Protein AF-A0A8R7QQU2-F1 (afdb_monomer_lite)

Sequence (90 aa):
MLPSKDASSTWAEEVTHSLTPPILARKPAGWNHQFFIRVDLGGFFHTYPELGGPFRSLEEANKAILCHLEKLRDRKMCTNDGLSSSEIAI

Foldseek 3Di:
DDDDDDPPPPPPPPPPVPPAFDKDWDDDPPDPDIKIWGQDPVRFIAIVVG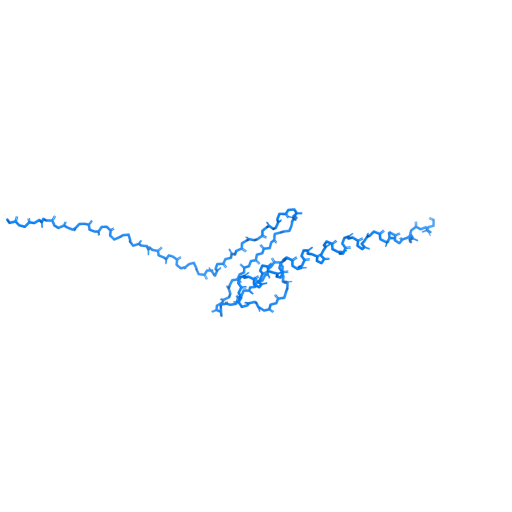LDDSHNDPVVVVVSVVVVVVVVVVVVVVVVPDPDPPPDDD

pLDDT: mean 76.05, std 19.26, range [37.19, 96.44]

Organism: Triticum urartu (NCBI:txid4572)

Secondary structure (DSSP, 8-state):
------------------SSPPEEEE--TT-S--EEEEE-TTS-EEEES--S--BSSHHHHHHHHHHHHHHHHHHHHHTTS---------

Radius of gyration: 25.12 Å; chains: 1; bounding box: 36×73×75 Å

Structure (mmCIF, N/CA/C/O backbone):
data_AF-A0A8R7QQU2-F1
#
_entry.id   AF-A0A8R7QQU2-F1
#
loop_
_atom_site.group_PDB
_atom_site.id
_atom_site.type_symbol
_atom_site.label_atom_id
_atom_site.label_alt_id
_atom_site.label_comp_id
_atom_site.label_asym_id
_atom_site.label_entity_id
_atom_site.label_seq_id
_atom_site.pdbx_PDB_ins_code
_atom_site.Cartn_x
_atom_site.Cartn_y
_atom_site.Cartn_z
_atom_site.occupancy
_atom_site.B_iso_or_equiv
_atom_site.auth_seq_id
_atom_site.auth_comp_id
_atom_site.auth_asym_id
_atom_site.auth_atom_id
_atom_site.pdbx_PDB_model_num
ATOM 1 N N . MET A 1 1 ? -15.155 52.804 36.757 1.00 37.19 1 MET A N 1
ATOM 2 C CA . MET A 1 1 ? -16.305 52.084 36.175 1.00 37.19 1 MET A CA 1
ATOM 3 C C . MET A 1 1 ? -15.851 51.384 34.901 1.00 37.19 1 MET A C 1
ATOM 5 O O . MET A 1 1 ? -15.561 52.058 33.930 1.00 37.19 1 MET A O 1
ATOM 9 N N . LEU A 1 2 ? -15.722 50.058 35.016 1.00 52.06 2 LEU A N 1
ATOM 10 C CA . LEU A 1 2 ? -15.872 48.975 34.028 1.00 52.06 2 LEU A CA 1
ATOM 11 C C . LEU A 1 2 ? -15.185 49.048 32.637 1.00 52.06 2 LEU A C 1
ATOM 13 O O . LEU A 1 2 ? -15.482 49.945 31.852 1.00 52.06 2 LEU A O 1
ATOM 17 N N . PRO A 1 3 ? -14.368 48.032 32.273 1.00 43.38 3 PRO A N 1
ATOM 18 C CA . PRO A 1 3 ? -13.942 47.792 30.895 1.00 43.38 3 PRO A CA 1
ATOM 19 C C . PRO A 1 3 ? -15.099 47.209 30.065 1.00 43.38 3 PRO A C 1
ATOM 21 O O . PRO A 1 3 ? -15.788 46.291 30.507 1.00 43.38 3 PRO A O 1
ATOM 24 N N . SER A 1 4 ? -15.321 47.737 28.858 1.00 47.84 4 SER A N 1
ATOM 25 C CA . SER A 1 4 ? -16.323 47.205 27.927 1.00 47.84 4 SER A CA 1
ATOM 26 C C . SER A 1 4 ? -15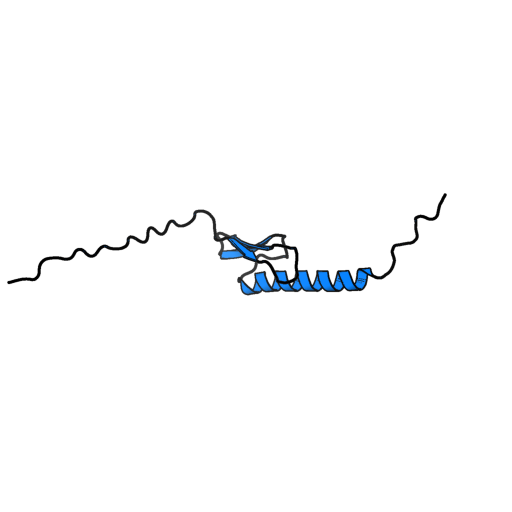.717 46.148 27.007 1.00 47.84 4 SER A C 1
ATOM 28 O O . SER A 1 4 ? -15.023 46.467 26.048 1.00 47.84 4 SER A O 1
ATOM 30 N N . LYS A 1 5 ? -16.051 44.902 27.344 1.00 48.16 5 LYS A N 1
ATOM 31 C CA . LYS A 1 5 ? -16.783 43.958 26.494 1.00 48.16 5 LYS A CA 1
ATOM 32 C C . LYS A 1 5 ? -16.070 43.443 25.237 1.00 48.16 5 LYS A C 1
ATOM 34 O O . LYS A 1 5 ? -16.246 43.951 24.136 1.00 48.16 5 LYS A O 1
ATOM 39 N N . ASP A 1 6 ? -15.298 42.384 25.465 1.00 55.62 6 ASP A N 1
ATOM 40 C CA . ASP A 1 6 ? -15.314 41.121 24.718 1.00 55.62 6 ASP A CA 1
ATOM 41 C C . ASP A 1 6 ? -15.944 41.170 23.314 1.00 55.62 6 ASP A C 1
ATOM 43 O O . ASP A 1 6 ? -17.145 40.999 23.124 1.00 55.62 6 ASP A O 1
ATOM 47 N N . ALA A 1 7 ? -15.078 41.268 22.308 1.00 47.66 7 ALA A N 1
ATOM 48 C CA . ALA A 1 7 ? -15.288 40.596 21.035 1.00 47.66 7 ALA A CA 1
ATOM 49 C C . ALA A 1 7 ? -14.214 39.509 20.921 1.00 47.66 7 ALA A C 1
ATOM 51 O O . ALA A 1 7 ? -13.234 39.630 20.188 1.00 47.66 7 ALA A O 1
ATOM 52 N N . SER A 1 8 ? -14.383 38.454 21.723 1.00 46.00 8 SER A N 1
ATOM 53 C CA . SER A 1 8 ? -13.726 37.177 21.471 1.00 46.00 8 SER A CA 1
ATOM 54 C C . SER A 1 8 ? -14.285 36.666 20.146 1.00 46.00 8 SER A C 1
ATOM 56 O O . SER A 1 8 ? -15.364 36.073 20.101 1.00 46.00 8 SER A O 1
ATOM 58 N N . SER A 1 9 ? -13.587 36.982 19.052 1.00 43.47 9 SER A N 1
ATOM 59 C CA . SER A 1 9 ? -13.763 36.297 17.778 1.00 43.47 9 SER A CA 1
ATOM 60 C C . SER A 1 9 ? -13.282 34.875 18.006 1.00 43.47 9 SER A C 1
ATOM 62 O O . SER A 1 9 ? -12.118 34.540 17.791 1.00 43.47 9 SER A O 1
ATOM 64 N N . THR A 1 10 ? -14.186 34.067 18.548 1.00 46.94 10 THR A N 1
ATOM 65 C CA . THR A 1 10 ? -14.086 32.622 18.541 1.00 46.94 10 THR A CA 1
ATOM 66 C C . THR A 1 10 ? -13.923 32.247 17.081 1.00 46.94 10 THR A C 1
ATOM 68 O O . THR A 1 10 ? -14.847 32.358 16.279 1.00 46.94 10 THR A O 1
ATOM 71 N N . TRP A 1 11 ? -12.694 31.895 16.714 1.00 40.56 11 TRP A N 1
ATOM 72 C CA . TRP A 1 11 ? -12.446 31.106 15.529 1.00 40.56 11 TRP A CA 1
ATOM 73 C C . TRP A 1 11 ? -13.269 29.845 15.742 1.00 40.56 11 TRP A C 1
ATOM 75 O O . TRP A 1 11 ? -12.870 28.948 16.480 1.00 40.56 11 TRP A O 1
ATOM 85 N N . ALA A 1 12 ? -14.481 29.829 15.192 1.00 53.94 12 ALA A N 1
ATOM 86 C CA . ALA A 1 12 ? -15.140 28.584 14.906 1.00 53.94 12 ALA A CA 1
ATOM 87 C C . ALA A 1 12 ? -14.201 27.911 13.908 1.00 53.94 12 ALA A C 1
ATOM 89 O O . ALA A 1 12 ? -14.223 28.216 12.716 1.00 53.94 12 ALA A O 1
ATOM 90 N N . GLU A 1 13 ? -13.293 27.081 14.424 1.00 56.31 13 GLU A N 1
ATOM 91 C CA . GLU A 1 13 ? -12.729 25.993 13.653 1.00 56.31 13 GLU A CA 1
ATOM 92 C C . GLU A 1 13 ? -13.938 25.174 13.219 1.00 56.31 13 GLU A C 1
ATOM 94 O O . GLU A 1 13 ? -14.434 24.302 13.932 1.00 56.31 13 GLU A O 1
ATOM 99 N N . GLU A 1 14 ? -14.493 25.549 12.070 1.00 51.38 14 GLU A N 1
ATOM 100 C CA . GLU A 1 14 ? -15.360 24.691 11.302 1.00 51.38 14 GLU A CA 1
ATOM 101 C C . GLU A 1 14 ? -14.479 23.512 10.898 1.00 51.38 14 GLU A C 1
ATOM 103 O O . GLU A 1 14 ? -13.814 23.505 9.863 1.00 51.38 14 GLU A O 1
ATOM 108 N N . VAL A 1 15 ? -14.400 22.526 11.788 1.00 52.16 15 VAL A N 1
ATOM 109 C CA . VAL A 1 15 ? -13.849 21.222 11.472 1.00 52.16 15 VAL A CA 1
ATOM 110 C C . VAL A 1 15 ? -14.857 20.606 10.515 1.00 52.16 15 VAL A C 1
ATOM 112 O O . VAL A 1 15 ? -15.768 19.881 10.914 1.00 52.16 15 VAL A O 1
ATOM 115 N N . THR A 1 16 ? -14.731 20.926 9.227 1.00 54.59 16 THR A N 1
ATOM 116 C CA . THR A 1 16 ? -15.299 20.106 8.166 1.00 54.59 16 THR A CA 1
ATOM 117 C C . THR A 1 16 ? -14.656 18.738 8.319 1.00 54.59 16 THR A C 1
ATOM 119 O O . THR A 1 16 ? -13.563 18.487 7.810 1.00 54.59 16 THR A O 1
ATOM 122 N N . HIS A 1 17 ? -15.297 17.862 9.091 1.00 59.19 17 HIS A N 1
ATOM 123 C CA . HIS A 1 17 ? -14.956 16.455 9.136 1.00 59.19 17 HIS A CA 1
ATOM 124 C C . HIS A 1 17 ? -15.133 15.946 7.709 1.00 59.19 17 HIS A C 1
ATOM 126 O O . HIS A 1 17 ? -16.258 15.756 7.245 1.00 59.19 17 HIS A O 1
ATOM 132 N N . SER A 1 18 ? -14.028 15.812 6.973 1.00 61.69 18 SER A N 1
ATOM 133 C CA . SER A 1 18 ? -14.065 15.273 5.623 1.00 61.69 18 SER A CA 1
ATOM 134 C C . SER A 1 18 ? -14.754 13.913 5.701 1.00 61.69 18 SER A C 1
ATOM 136 O O . SER A 1 18 ? -14.249 12.999 6.351 1.00 61.69 18 SER A O 1
ATOM 138 N N . LEU A 1 19 ? -15.914 13.772 5.052 1.00 66.44 19 LEU A N 1
ATOM 139 C CA . LEU A 1 19 ? -16.683 12.519 5.028 1.00 66.44 19 LEU A CA 1
ATOM 140 C C . LEU A 1 19 ? -15.880 11.354 4.422 1.00 66.44 19 LEU A C 1
ATOM 142 O O . LEU A 1 19 ? -16.248 10.189 4.548 1.00 66.44 19 LEU A O 1
ATOM 146 N N . THR A 1 20 ? -14.765 11.668 3.763 1.00 65.75 20 THR A N 1
ATOM 147 C CA . THR A 1 20 ? -13.761 10.711 3.325 1.00 65.75 20 THR A CA 1
ATOM 148 C C . THR A 1 20 ? -12.679 10.548 4.393 1.00 65.75 20 THR A C 1
ATOM 150 O O . THR A 1 20 ? -12.036 11.541 4.747 1.00 65.75 20 THR A O 1
ATOM 153 N N . PRO A 1 21 ? -12.404 9.314 4.852 1.00 69.31 21 PRO A N 1
ATOM 154 C CA . PRO A 1 21 ? -11.253 9.047 5.699 1.00 69.31 21 PRO A CA 1
ATOM 155 C C . PRO A 1 21 ? -9.956 9.546 5.050 1.00 69.31 21 PRO A C 1
ATOM 157 O O . PRO A 1 21 ? -9.830 9.476 3.819 1.00 69.31 21 PRO A O 1
ATOM 160 N N . PRO A 1 22 ? -8.989 10.029 5.848 1.00 78.75 22 PRO A N 1
ATOM 161 C CA . PRO A 1 22 ? -7.757 10.603 5.332 1.00 78.75 22 PRO A CA 1
ATOM 162 C C . PRO A 1 22 ? -7.020 9.610 4.428 1.00 78.75 22 PRO A C 1
ATOM 164 O O . PRO A 1 22 ? -6.838 8.436 4.766 1.00 78.75 22 PRO A O 1
ATOM 167 N N . ILE A 1 23 ? -6.593 10.105 3.263 1.00 87.56 23 ILE A N 1
ATOM 168 C CA . ILE A 1 23 ? -5.768 9.368 2.306 1.00 87.56 23 ILE A CA 1
ATOM 169 C C . ILE A 1 23 ? -4.365 9.963 2.338 1.00 87.56 23 ILE A C 1
ATOM 171 O O . ILE A 1 23 ? -4.174 11.155 2.109 1.00 87.56 23 ILE A O 1
ATOM 175 N N . LEU A 1 24 ? -3.372 9.122 2.602 1.00 91.38 24 LEU A N 1
ATOM 176 C CA . LEU A 1 24 ? -1.966 9.499 2.642 1.00 91.38 24 LEU A CA 1
ATOM 177 C C . LEU A 1 24 ? -1.267 8.994 1.383 1.00 91.38 24 LEU A C 1
ATOM 179 O O . LEU A 1 24 ? -1.159 7.790 1.162 1.00 91.38 24 LEU A O 1
ATOM 183 N N . ALA A 1 25 ? -0.752 9.909 0.569 1.00 92.50 25 ALA A N 1
ATOM 184 C CA . ALA A 1 25 ? 0.066 9.569 -0.587 1.00 92.50 25 ALA A CA 1
ATOM 185 C C . ALA A 1 25 ? 1.524 9.306 -0.161 1.00 92.50 25 ALA A C 1
ATOM 187 O O . ALA A 1 25 ? 2.134 10.094 0.564 1.00 92.50 25 ALA A O 1
ATOM 188 N N . ARG A 1 26 ? 2.109 8.202 -0.633 1.00 92.75 26 ARG A N 1
ATOM 189 C CA . ARG A 1 26 ? 3.507 7.810 -0.408 1.00 92.75 26 ARG A CA 1
ATOM 190 C C . ARG A 1 26 ? 4.236 7.595 -1.733 1.00 92.75 26 ARG A C 1
ATOM 192 O O . ARG A 1 26 ? 3.913 6.670 -2.472 1.00 92.75 26 ARG A O 1
ATOM 199 N N . LYS A 1 27 ? 5.237 8.436 -2.017 1.00 91.38 27 LYS A N 1
ATOM 200 C CA . LYS A 1 27 ? 6.131 8.303 -3.178 1.00 91.38 27 LYS A CA 1
ATOM 201 C C . LYS A 1 27 ? 7.569 8.059 -2.714 1.00 91.38 27 LYS A C 1
ATOM 203 O O . LYS A 1 27 ? 8.274 9.020 -2.406 1.00 91.38 27 LYS A O 1
ATOM 208 N N . PRO A 1 28 ? 8.003 6.797 -2.608 1.00 88.12 28 PRO A N 1
ATOM 209 C CA . PRO A 1 28 ? 9.371 6.480 -2.221 1.00 88.12 28 PRO A CA 1
ATOM 210 C C . PRO A 1 28 ? 10.381 7.039 -3.233 1.00 88.12 28 PRO A C 1
ATOM 212 O O . PRO A 1 28 ? 10.191 6.927 -4.446 1.00 88.12 28 PRO A O 1
ATOM 215 N N . ALA A 1 29 ? 11.457 7.654 -2.741 1.00 86.69 29 ALA A N 1
ATOM 216 C CA . ALA A 1 29 ? 12.492 8.230 -3.595 1.00 86.69 29 ALA A CA 1
ATOM 217 C C . ALA A 1 29 ? 13.155 7.148 -4.467 1.00 86.69 29 ALA A C 1
ATOM 219 O O . ALA A 1 29 ? 13.427 6.042 -4.003 1.00 86.69 29 ALA A O 1
ATOM 220 N N . GLY A 1 30 ? 13.408 7.466 -5.740 1.00 86.12 30 GLY A N 1
ATOM 221 C CA . GLY A 1 30 ? 14.002 6.526 -6.699 1.00 86.12 30 GLY A CA 1
ATOM 222 C C . GLY A 1 30 ? 13.028 5.503 -7.295 1.00 86.12 30 GLY A C 1
ATOM 223 O O . GLY A 1 30 ? 13.458 4.641 -8.058 1.00 86.12 30 GLY A O 1
ATOM 224 N N . TRP A 1 31 ? 11.729 5.603 -6.992 1.00 85.50 31 TRP A N 1
ATOM 225 C CA . TRP A 1 31 ? 10.693 4.746 -7.565 1.00 85.50 31 TRP A CA 1
ATOM 226 C C . TRP A 1 31 ? 9.655 5.555 -8.345 1.00 85.50 31 TRP A C 1
ATOM 228 O O . TRP A 1 31 ? 9.183 6.600 -7.904 1.00 85.50 31 TRP A O 1
ATOM 238 N N . ASN A 1 32 ? 9.243 5.021 -9.498 1.00 85.31 32 ASN A N 1
ATOM 239 C CA . ASN A 1 32 ? 8.177 5.600 -10.328 1.00 85.31 32 ASN A CA 1
ATOM 240 C C . ASN A 1 32 ? 6.764 5.192 -9.866 1.00 85.31 32 ASN A C 1
ATOM 242 O O . ASN A 1 32 ? 5.791 5.494 -10.548 1.00 85.31 32 ASN A O 1
ATOM 246 N N . HIS A 1 33 ? 6.646 4.503 -8.727 1.00 86.44 33 HIS A N 1
ATOM 247 C CA . HIS A 1 33 ? 5.378 4.002 -8.201 1.00 86.44 33 HIS A CA 1
ATOM 248 C C . HIS A 1 33 ? 4.883 4.877 -7.051 1.00 86.44 33 HIS A C 1
ATOM 250 O O . HIS A 1 33 ? 5.614 5.160 -6.100 1.00 86.44 33 HIS A O 1
ATOM 256 N N . GLN A 1 34 ? 3.624 5.291 -7.156 1.00 92.81 34 GLN A N 1
ATOM 257 C CA . GLN A 1 34 ? 2.901 6.005 -6.116 1.00 92.81 34 GLN A CA 1
ATOM 258 C C . GLN A 1 34 ? 2.060 5.003 -5.329 1.00 92.81 34 GLN A C 1
ATOM 260 O O . GLN A 1 34 ? 1.299 4.238 -5.917 1.00 92.81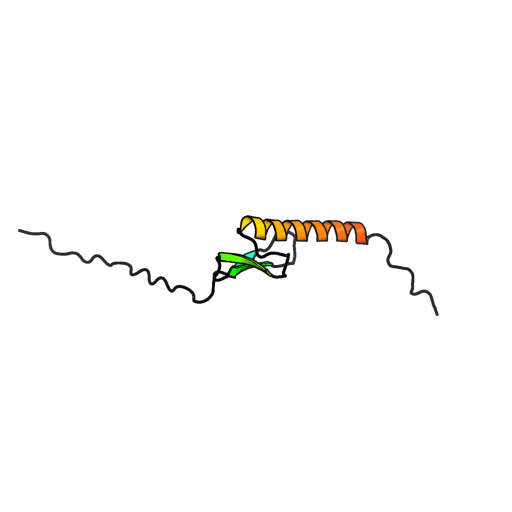 34 GLN A O 1
ATOM 265 N N . PHE A 1 35 ? 2.174 5.047 -4.008 1.00 94.12 35 PHE A N 1
ATOM 266 C CA . PHE A 1 35 ? 1.335 4.282 -3.097 1.00 94.12 35 PHE A CA 1
ATOM 267 C C . PHE A 1 35 ? 0.372 5.218 -2.377 1.00 94.12 35 PHE A C 1
ATOM 269 O O . PHE A 1 35 ? 0.667 6.403 -2.177 1.00 94.12 35 PHE A O 1
ATOM 276 N N . PHE A 1 36 ? -0.763 4.677 -1.954 1.00 94.00 36 PHE A N 1
ATOM 277 C CA . PHE A 1 36 ? -1.712 5.370 -1.092 1.00 94.00 36 PHE A CA 1
ATOM 278 C C . PHE A 1 36 ? -1.997 4.530 0.142 1.00 94.00 36 PHE A C 1
ATOM 280 O O . PHE A 1 36 ? -2.033 3.305 0.062 1.00 94.00 36 PHE A O 1
ATOM 287 N N . ILE A 1 37 ? -2.208 5.193 1.273 1.00 94.31 37 ILE A N 1
ATOM 288 C CA . ILE A 1 37 ? -2.648 4.573 2.518 1.00 94.31 37 ILE A CA 1
ATOM 289 C C . ILE A 1 37 ? -3.981 5.205 2.898 1.00 94.31 37 ILE A C 1
ATOM 291 O O . ILE A 1 37 ? -4.075 6.429 2.980 1.00 94.31 37 ILE A O 1
ATOM 295 N N . ARG A 1 38 ? -5.008 4.388 3.120 1.00 93.31 38 ARG A N 1
ATOM 296 C CA . ARG A 1 38 ? -6.317 4.829 3.619 1.00 93.31 38 ARG A CA 1
ATOM 297 C C . ARG A 1 38 ? -6.552 4.252 5.004 1.00 93.31 38 ARG A C 1
ATOM 299 O O . ARG A 1 38 ? -6.159 3.117 5.255 1.00 93.31 38 ARG A O 1
ATOM 306 N N . VAL A 1 39 ? -7.209 5.017 5.867 1.00 92.31 39 VAL A N 1
ATOM 307 C CA . VAL A 1 39 ? -7.719 4.517 7.149 1.00 92.31 39 VAL A CA 1
ATOM 308 C C . VAL A 1 39 ? -9.191 4.154 6.967 1.00 92.31 39 VAL A C 1
ATOM 310 O O . VAL A 1 39 ? -9.935 4.943 6.388 1.00 92.31 39 VAL A O 1
ATOM 313 N N . ASP A 1 40 ? -9.615 2.963 7.378 1.00 90.12 40 ASP A N 1
ATOM 314 C CA . ASP A 1 40 ? -11.032 2.585 7.350 1.00 90.12 40 ASP A CA 1
ATOM 315 C C . ASP A 1 40 ? -11.792 3.068 8.600 1.00 90.12 40 ASP A C 1
ATOM 317 O O . ASP A 1 40 ? -11.217 3.644 9.523 1.00 90.12 40 ASP A O 1
ATOM 321 N N . LEU A 1 41 ? -13.110 2.841 8.635 1.00 88.81 41 LEU A N 1
ATOM 322 C CA . LEU A 1 41 ? -13.951 3.216 9.781 1.00 88.81 41 LEU A CA 1
ATOM 323 C C . LEU A 1 41 ? -13.609 2.435 11.064 1.00 88.81 41 LEU A C 1
ATOM 325 O O . LEU A 1 41 ? -13.972 2.873 12.151 1.00 88.81 41 LEU A O 1
ATOM 329 N N . GLY A 1 42 ? -12.921 1.296 10.942 1.00 89.56 42 GLY A N 1
ATOM 330 C CA . GLY A 1 42 ? -12.416 0.501 12.062 1.00 89.56 42 GLY A CA 1
ATOM 331 C C . GLY A 1 42 ? -11.045 0.957 12.571 1.00 89.56 42 GLY A C 1
ATOM 332 O O . GLY A 1 42 ? -10.549 0.388 13.540 1.00 89.56 42 GLY A O 1
ATOM 333 N N . GLY A 1 43 ? -10.433 1.969 11.945 1.00 89.56 43 GLY A N 1
ATOM 334 C CA . GLY A 1 43 ? -9.106 2.473 12.298 1.00 89.56 43 GLY A CA 1
ATOM 335 C C . GLY A 1 43 ? -7.946 1.667 11.706 1.00 89.56 43 GLY A C 1
ATOM 336 O O . GLY A 1 43 ? -6.800 1.881 12.103 1.00 89.56 43 GLY A O 1
ATOM 337 N N . PHE A 1 44 ? -8.207 0.759 10.763 1.00 93.31 44 PHE A N 1
ATOM 338 C CA . PHE A 1 44 ? -7.164 -0.016 10.102 1.00 93.31 44 PHE A CA 1
ATOM 339 C C . PHE A 1 44 ? -6.618 0.690 8.868 1.00 93.31 44 PHE A C 1
ATOM 341 O O . PHE A 1 44 ? -7.330 1.392 8.148 1.00 93.31 44 PHE A O 1
ATOM 348 N N . PHE A 1 45 ? -5.337 0.463 8.601 1.00 94.19 45 PHE A N 1
ATOM 349 C CA . PHE A 1 45 ? -4.618 1.051 7.485 1.00 94.19 45 PHE A CA 1
ATOM 350 C C . PHE A 1 45 ? -4.581 0.075 6.309 1.00 94.19 45 PHE A C 1
ATOM 352 O O . PHE A 1 45 ? -4.208 -1.089 6.456 1.00 94.19 45 PHE A O 1
ATOM 359 N N . HIS A 1 46 ? -4.917 0.580 5.126 1.00 94.50 46 HIS A N 1
ATOM 360 C CA . HIS A 1 46 ? -4.973 -0.165 3.868 1.00 94.50 46 HIS A CA 1
ATOM 361 C C . HIS A 1 46 ? -4.060 0.485 2.842 1.00 94.50 46 HIS A C 1
ATOM 363 O O . HIS A 1 46 ? -4.097 1.707 2.691 1.00 94.50 46 HIS A O 1
ATOM 369 N N . THR A 1 47 ? -3.262 -0.305 2.127 1.00 95.12 47 THR A N 1
ATOM 370 C CA . THR A 1 47 ? -2.364 0.179 1.071 1.00 95.12 47 THR A CA 1
ATOM 371 C C . THR A 1 47 ? -2.974 -0.009 -0.316 1.00 95.12 47 THR A C 1
ATOM 373 O O . THR A 1 47 ? -3.721 -0.952 -0.558 1.00 95.12 47 THR A O 1
ATOM 376 N N . TYR A 1 48 ? -2.645 0.896 -1.239 1.00 93.25 48 TYR A N 1
ATOM 377 C CA . TYR A 1 48 ? -2.988 0.798 -2.657 1.00 93.25 48 TYR A CA 1
ATOM 378 C C . TYR A 1 48 ? -1.733 1.047 -3.506 1.00 93.25 48 TYR A C 1
ATOM 380 O O . TYR A 1 48 ? -1.125 2.113 -3.348 1.00 93.25 48 TYR A O 1
ATOM 388 N N . PRO A 1 49 ? -1.343 0.119 -4.403 1.00 92.75 49 PRO A N 1
ATOM 389 C CA . PRO A 1 49 ? -1.899 -1.235 -4.569 1.00 92.75 49 PRO A CA 1
ATOM 390 C C . PRO A 1 49 ? -1.851 -2.057 -3.272 1.00 92.75 49 PRO A C 1
ATOM 392 O O . PRO A 1 49 ? -1.111 -1.712 -2.355 1.00 92.75 49 PRO A O 1
ATOM 395 N N . GLU A 1 50 ? -2.666 -3.107 -3.187 1.00 93.25 50 GLU A N 1
ATOM 396 C CA . GLU A 1 50 ? -2.764 -3.941 -1.988 1.00 93.25 50 GLU A CA 1
ATOM 397 C C . GLU A 1 50 ? -1.446 -4.692 -1.751 1.00 93.25 50 GLU A C 1
ATOM 399 O O . GLU A 1 50 ? -0.993 -5.469 -2.593 1.00 93.25 50 GLU A O 1
ATOM 404 N N . LEU A 1 51 ? -0.810 -4.439 -0.605 1.00 92.44 51 LEU A N 1
ATOM 405 C CA . LEU A 1 51 ? 0.468 -5.057 -0.216 1.00 92.44 51 LEU A CA 1
ATOM 406 C C . LEU A 1 51 ? 0.313 -6.027 0.968 1.00 92.44 51 LEU A C 1
ATOM 408 O O . LEU A 1 51 ? 1.286 -6.313 1.669 1.00 92.44 51 LEU A O 1
ATOM 412 N N . GLY A 1 52 ? -0.912 -6.508 1.196 1.00 89.19 52 GLY A N 1
ATOM 413 C CA . GLY A 1 52 ? -1.347 -7.213 2.402 1.00 89.19 52 GLY A CA 1
ATOM 414 C C . GLY A 1 52 ? -2.091 -6.291 3.374 1.00 89.19 52 GLY A C 1
ATOM 415 O O . GLY A 1 52 ? -2.366 -5.135 3.056 1.00 89.19 52 GLY A O 1
ATOM 416 N N . GLY A 1 53 ? -2.391 -6.805 4.569 1.00 87.88 53 GLY A N 1
ATOM 417 C CA . GLY A 1 53 ? -3.164 -6.097 5.594 1.00 87.88 53 GLY A CA 1
ATOM 418 C C . GLY A 1 53 ? -4.561 -6.696 5.803 1.00 87.88 53 GLY A C 1
ATOM 419 O O . GLY A 1 53 ? -4.822 -7.797 5.312 1.00 87.88 53 GLY A O 1
ATOM 420 N N . PRO A 1 54 ? -5.446 -6.015 6.559 1.00 89.88 54 PRO A N 1
ATOM 421 C CA . PRO A 1 54 ? -5.304 -4.659 7.115 1.00 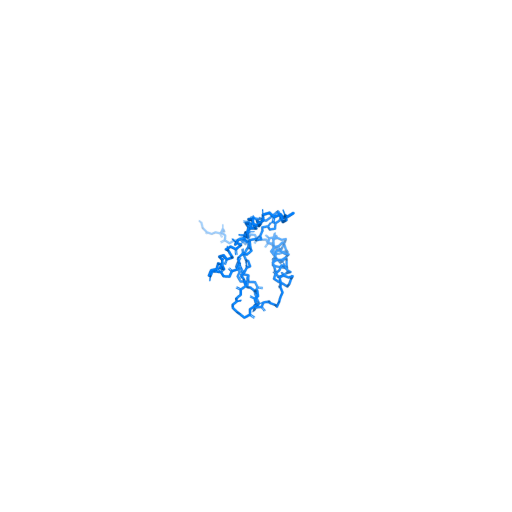89.88 54 PRO A CA 1
ATOM 422 C C . PRO A 1 54 ? -4.167 -4.493 8.139 1.00 89.88 54 PRO A C 1
ATOM 424 O O . PRO A 1 54 ? -3.898 -5.398 8.928 1.00 89.88 54 PRO A O 1
ATOM 427 N N . PHE A 1 55 ? -3.520 -3.324 8.156 1.00 95.50 55 PHE A N 1
ATOM 428 C CA . PHE A 1 55 ? -2.464 -2.980 9.119 1.00 95.50 55 PHE A CA 1
ATOM 429 C C . PHE A 1 55 ? -3.033 -2.229 10.327 1.00 95.50 55 PHE A C 1
ATOM 431 O O . PHE A 1 55 ? -3.995 -1.467 10.203 1.00 95.50 55 PHE A O 1
ATOM 438 N N . ARG A 1 56 ? -2.425 -2.405 11.502 1.00 95.25 56 ARG A N 1
ATOM 439 C CA . ARG A 1 56 ? -2.861 -1.746 12.747 1.00 95.25 56 ARG A CA 1
ATOM 440 C C . ARG A 1 56 ? -2.253 -0.361 12.927 1.00 95.25 56 ARG A C 1
ATOM 442 O O . ARG A 1 56 ? -2.726 0.413 13.754 1.00 95.25 56 ARG A O 1
ATOM 449 N N . SER A 1 57 ? -1.197 -0.048 12.179 1.00 94.25 57 SER A N 1
ATOM 450 C CA . SER A 1 57 ? -0.508 1.236 12.265 1.00 94.25 57 SER A CA 1
ATOM 451 C C . SER A 1 57 ? -0.021 1.734 10.906 1.00 94.25 57 SER A C 1
ATOM 453 O O . SER A 1 57 ? 0.208 0.973 9.960 1.00 94.25 57 SER A O 1
ATOM 455 N N . LEU A 1 58 ? 0.202 3.047 10.831 1.00 93.00 58 LEU A N 1
ATOM 456 C CA . LEU A 1 58 ? 0.829 3.685 9.678 1.00 93.00 58 LEU A CA 1
ATOM 457 C C . LEU A 1 58 ? 2.263 3.177 9.446 1.00 93.00 58 LEU A C 1
ATOM 459 O O . LEU A 1 58 ? 2.717 3.115 8.305 1.00 93.00 58 LEU A O 1
ATOM 463 N N . GLU A 1 59 ? 2.981 2.818 10.511 1.00 95.31 59 GLU A N 1
ATOM 464 C CA . GLU A 1 59 ? 4.336 2.268 10.427 1.00 95.31 59 GLU A CA 1
ATOM 465 C C . GLU A 1 59 ? 4.344 0.896 9.745 1.00 95.31 59 GLU A C 1
ATOM 467 O O . GLU A 1 59 ? 5.134 0.683 8.825 1.00 95.31 59 GLU A O 1
ATOM 472 N N . GLU A 1 60 ? 3.418 0.005 10.112 1.00 96.44 60 GLU A N 1
ATOM 473 C CA . GLU A 1 60 ? 3.253 -1.299 9.458 1.00 96.44 60 GLU A CA 1
ATOM 474 C C . GLU A 1 60 ? 2.931 -1.147 7.965 1.00 96.44 60 GLU A C 1
ATOM 476 O O . GLU A 1 60 ? 3.554 -1.804 7.128 1.00 96.44 60 GLU A O 1
ATOM 481 N N . ALA A 1 61 ? 2.029 -0.225 7.614 1.00 95.56 61 ALA A N 1
ATOM 482 C CA . ALA A 1 61 ? 1.691 0.057 6.221 1.00 95.56 61 ALA A CA 1
ATOM 483 C C . ALA A 1 61 ? 2.893 0.608 5.425 1.00 95.56 61 ALA A C 1
ATOM 485 O O . ALA A 1 61 ? 3.148 0.180 4.297 1.00 95.56 61 ALA A O 1
ATOM 486 N N . ASN A 1 62 ? 3.680 1.519 6.011 1.00 94.19 62 ASN A N 1
ATOM 487 C CA . ASN A 1 62 ? 4.911 2.014 5.383 1.00 94.19 62 ASN A CA 1
ATOM 488 C C . ASN A 1 62 ? 5.954 0.899 5.224 1.00 94.19 62 ASN A C 1
ATOM 490 O O . ASN A 1 62 ? 6.594 0.801 4.175 1.00 94.19 62 ASN A O 1
ATOM 494 N N . LYS A 1 63 ? 6.109 0.037 6.233 1.00 95.31 63 LYS A N 1
ATOM 495 C CA . LYS A 1 63 ? 7.010 -1.117 6.172 1.00 95.31 63 LYS A CA 1
ATOM 496 C C . LYS A 1 63 ? 6.607 -2.073 5.051 1.00 95.31 63 LYS A C 1
ATOM 498 O O . LYS A 1 63 ? 7.477 -2.524 4.315 1.00 95.31 63 LYS A O 1
ATOM 503 N N . ALA A 1 64 ? 5.311 -2.324 4.860 1.00 95.75 64 ALA A N 1
ATOM 504 C CA . ALA A 1 64 ? 4.820 -3.144 3.753 1.00 95.75 64 ALA A CA 1
ATOM 505 C C . ALA A 1 64 ? 5.193 -2.557 2.380 1.00 95.75 64 ALA A C 1
ATOM 507 O O . ALA A 1 64 ? 5.646 -3.297 1.504 1.00 95.75 64 ALA A O 1
ATOM 508 N N . ILE A 1 65 ? 5.088 -1.231 2.212 1.00 94.69 65 ILE A N 1
ATOM 509 C CA . ILE A 1 65 ? 5.554 -0.531 1.003 1.00 94.69 65 ILE A CA 1
ATOM 510 C C . ILE A 1 65 ? 7.057 -0.751 0.798 1.00 94.69 65 ILE A C 1
ATOM 512 O O . ILE A 1 65 ? 7.470 -1.161 -0.286 1.00 94.69 65 ILE A O 1
ATOM 516 N N . LEU A 1 66 ? 7.877 -0.536 1.829 1.00 93.31 66 LEU A N 1
ATOM 517 C CA . LEU A 1 66 ? 9.330 -0.717 1.736 1.00 93.31 66 LEU A CA 1
ATOM 518 C C . LEU A 1 66 ? 9.716 -2.163 1.394 1.00 93.31 66 LEU A C 1
ATOM 520 O O . LEU A 1 66 ? 10.496 -2.375 0.468 1.00 93.31 66 LEU A O 1
ATOM 524 N N . CYS A 1 67 ? 9.120 -3.154 2.060 1.00 93.38 67 CYS A N 1
ATOM 525 C CA . CYS A 1 67 ? 9.364 -4.568 1.769 1.00 93.38 67 CYS A CA 1
ATOM 526 C C . CYS A 1 67 ? 8.933 -4.953 0.345 1.00 93.38 67 CYS A C 1
ATOM 528 O O . CYS A 1 67 ? 9.579 -5.782 -0.294 1.00 93.38 67 CYS A O 1
ATOM 530 N N . HIS A 1 68 ? 7.846 -4.377 -0.178 1.00 93.38 68 HIS A N 1
ATOM 531 C CA . HIS A 1 68 ? 7.443 -4.606 -1.566 1.00 93.38 68 HIS A CA 1
ATOM 532 C C . HIS A 1 68 ? 8.479 -4.054 -2.553 1.00 93.38 68 HIS A C 1
ATOM 534 O O . HIS A 1 68 ? 8.842 -4.730 -3.516 1.00 93.38 68 HIS A O 1
ATOM 540 N N . LEU A 1 69 ? 8.994 -2.852 -2.295 1.00 91.69 69 LEU A N 1
ATOM 541 C CA . LEU A 1 69 ? 10.040 -2.245 -3.114 1.00 91.69 69 LEU A CA 1
A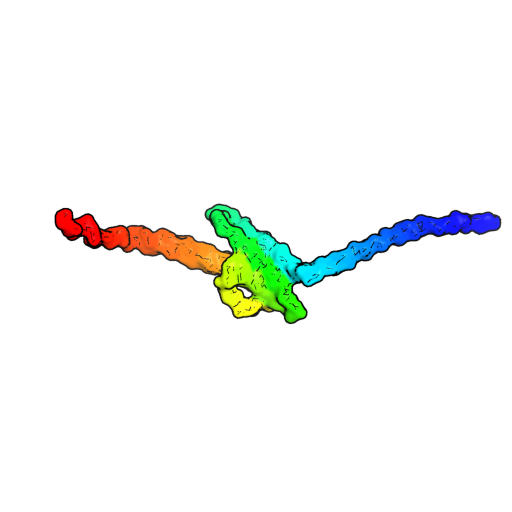TOM 542 C C . LEU A 1 69 ? 11.353 -3.033 -3.075 1.00 91.69 69 LEU A C 1
ATOM 544 O O . LEU A 1 69 ? 11.995 -3.199 -4.110 1.00 91.69 69 LEU A O 1
ATOM 548 N N . GLU A 1 70 ? 11.736 -3.552 -1.913 1.00 91.31 70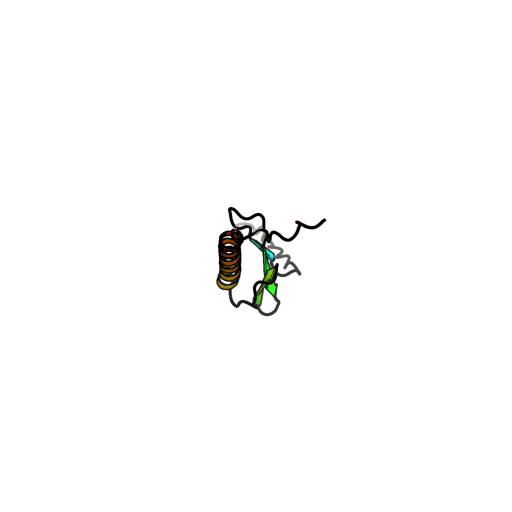 GLU A N 1
ATOM 549 C CA . GLU A 1 70 ? 12.907 -4.421 -1.765 1.00 91.31 70 GLU A CA 1
ATOM 550 C C . GLU A 1 70 ? 12.759 -5.695 -2.606 1.00 91.31 70 GLU A C 1
ATOM 552 O O . GLU A 1 70 ? 13.603 -5.969 -3.455 1.00 91.31 70 GLU A O 1
ATOM 557 N N . LYS A 1 71 ? 11.606 -6.372 -2.525 1.00 89.12 71 LYS A N 1
ATOM 558 C CA . LYS A 1 71 ? 11.298 -7.533 -3.381 1.00 89.12 71 LYS A CA 1
ATOM 559 C C . LYS A 1 71 ? 11.351 -7.206 -4.874 1.00 89.12 71 LYS A C 1
ATOM 561 O O . LYS A 1 71 ? 11.788 -8.033 -5.673 1.00 89.12 71 LYS A O 1
ATOM 566 N N . LEU A 1 72 ? 10.886 -6.022 -5.280 1.00 88.38 72 LEU A N 1
ATOM 567 C CA . LEU A 1 72 ? 10.984 -5.577 -6.673 1.00 88.38 72 LEU A CA 1
ATOM 568 C C . LEU A 1 72 ? 12.436 -5.322 -7.090 1.00 88.38 72 LEU A C 1
ATOM 570 O O . LEU A 1 72 ? 12.794 -5.606 -8.235 1.00 88.38 72 LEU A O 1
ATOM 574 N N . ARG A 1 73 ? 13.265 -4.789 -6.188 1.00 86.00 73 ARG A N 1
ATOM 575 C CA . ARG A 1 73 ? 14.696 -4.593 -6.427 1.00 86.00 73 ARG A CA 1
ATOM 576 C C . ARG A 1 73 ? 15.392 -5.944 -6.591 1.00 86.00 73 ARG A C 1
ATOM 578 O O . ARG A 1 73 ? 16.080 -6.118 -7.591 1.00 86.00 73 ARG A O 1
ATOM 585 N N . ASP A 1 74 ? 15.136 -6.898 -5.703 1.00 81.62 74 ASP A N 1
ATOM 586 C CA . ASP A 1 74 ? 15.706 -8.249 -5.776 1.00 81.62 74 ASP A CA 1
ATOM 587 C C . ASP A 1 74 ? 15.275 -8.970 -7.052 1.00 81.62 74 ASP A C 1
ATOM 589 O O . ASP A 1 74 ? 16.111 -9.495 -7.785 1.00 81.62 74 ASP A O 1
ATOM 593 N N . ARG A 1 75 ? 13.980 -8.904 -7.402 1.00 77.25 75 ARG A N 1
ATOM 594 C CA . ARG A 1 75 ? 13.476 -9.455 -8.668 1.00 77.25 75 ARG A CA 1
ATOM 595 C C . ARG A 1 75 ? 14.218 -8.863 -9.859 1.00 77.25 75 ARG A C 1
ATOM 597 O O . ARG A 1 75 ? 14.616 -9.615 -10.743 1.00 77.25 75 ARG A O 1
ATOM 604 N N . LYS A 1 76 ? 14.416 -7.542 -9.900 1.00 69.56 76 LYS A N 1
ATOM 605 C CA . LYS A 1 76 ? 15.167 -6.908 -10.993 1.00 69.56 76 LYS A CA 1
ATOM 606 C C . LYS A 1 76 ? 16.608 -7.406 -11.077 1.00 69.56 76 LYS A C 1
ATOM 608 O O . LYS A 1 76 ? 17.108 -7.532 -12.186 1.00 69.56 76 LYS A O 1
ATOM 613 N N . MET A 1 77 ? 17.247 -7.718 -9.951 1.00 60.38 77 MET A N 1
ATOM 614 C CA . MET A 1 77 ? 18.594 -8.297 -9.955 1.00 60.38 77 MET A CA 1
ATOM 615 C C . MET A 1 77 ? 18.600 -9.747 -10.467 1.00 60.38 77 MET A C 1
ATOM 617 O O . MET A 1 77 ? 19.517 -10.112 -11.197 1.00 60.38 77 MET A O 1
ATOM 621 N N . CYS A 1 78 ? 17.563 -10.541 -10.168 1.00 56.22 78 CYS A N 1
ATOM 622 C CA . CYS A 1 78 ? 17.390 -11.907 -10.686 1.00 56.22 78 CYS A CA 1
ATOM 623 C C . CYS A 1 78 ? 16.883 -11.973 -12.141 1.00 56.22 78 CYS A C 1
ATOM 625 O O . CYS A 1 78 ? 16.974 -13.016 -12.773 1.00 56.22 78 CYS A O 1
ATOM 627 N N . THR A 1 79 ? 16.341 -10.885 -12.705 1.00 54.97 79 THR A N 1
ATOM 628 C CA . THR A 1 79 ? 15.846 -10.858 -14.103 1.00 54.97 79 THR A CA 1
ATOM 629 C C . THR A 1 79 ? 16.966 -10.544 -15.108 1.00 54.97 79 THR A C 1
ATOM 631 O O . THR A 1 79 ? 16.705 -10.055 -16.202 1.00 54.97 79 THR A O 1
ATOM 634 N N . ASN A 1 80 ? 18.221 -10.812 -14.743 1.00 54.47 80 ASN A N 1
ATOM 635 C CA . ASN A 1 80 ? 19.351 -10.786 -15.674 1.00 54.47 80 ASN A CA 1
ATOM 636 C C . ASN A 1 80 ? 19.685 -12.182 -16.230 1.00 54.47 80 ASN A C 1
ATOM 638 O O . ASN A 1 80 ? 20.593 -12.310 -17.049 1.00 54.47 80 ASN A O 1
ATOM 642 N N . ASP A 1 81 ? 18.913 -13.207 -15.863 1.00 55.22 81 ASP A N 1
ATOM 643 C CA . ASP A 1 81 ? 19.126 -14.574 -16.321 1.00 55.22 81 ASP A CA 1
ATOM 644 C C . ASP A 1 81 ? 18.170 -14.892 -17.476 1.00 55.22 81 ASP A C 1
ATOM 646 O O . ASP A 1 81 ? 17.069 -15.404 -17.290 1.00 55.22 81 ASP A O 1
ATOM 650 N N . GLY A 1 82 ? 18.616 -14.568 -18.689 1.00 53.22 82 GLY A N 1
ATOM 651 C CA . GLY A 1 82 ? 18.084 -15.150 -19.915 1.00 53.22 82 GLY A CA 1
ATOM 652 C C . GLY A 1 82 ? 16.769 -14.547 -20.395 1.00 53.22 82 GLY A C 1
ATOM 653 O O . GLY A 1 82 ? 15.681 -15.044 -20.110 1.00 53.22 82 GLY A O 1
ATOM 654 N N . LEU A 1 83 ? 16.883 -13.582 -21.310 1.00 53.03 83 LEU A N 1
ATOM 655 C CA . LEU A 1 83 ? 16.026 -13.631 -22.490 1.00 53.03 83 LEU A CA 1
ATOM 656 C C . LEU A 1 83 ? 16.106 -15.071 -23.019 1.00 53.03 83 LEU A C 1
ATOM 658 O O . LEU A 1 83 ? 17.137 -15.485 -23.544 1.00 53.03 83 LEU A O 1
ATOM 662 N N . SER A 1 84 ? 15.065 -15.861 -22.760 1.00 49.62 84 SER A N 1
ATOM 663 C CA . SER A 1 84 ? 14.899 -17.191 -23.327 1.00 49.62 84 SER A CA 1
ATOM 664 C C . SER A 1 84 ? 15.035 -17.055 -24.839 1.00 49.62 84 SER A C 1
ATOM 666 O O . SER A 1 84 ? 14.182 -16.446 -25.483 1.00 49.62 84 SER A O 1
ATOM 668 N N . SER A 1 85 ? 16.132 -17.587 -25.385 1.00 54.75 85 SER A N 1
ATOM 669 C CA . SER A 1 85 ? 16.380 -17.775 -26.816 1.00 54.75 85 SER A CA 1
ATOM 670 C C . SER A 1 85 ? 15.345 -18.725 -27.420 1.00 54.75 85 SER A C 1
ATOM 672 O O . SER A 1 85 ? 15.657 -19.866 -27.751 1.00 54.75 85 SER A O 1
ATOM 674 N N . SER A 1 86 ? 14.103 -18.277 -27.556 1.00 57.09 86 SER A N 1
ATOM 675 C CA . SER A 1 86 ? 13.038 -19.042 -28.209 1.00 57.09 86 SER A CA 1
ATOM 676 C C . SER A 1 86 ? 12.391 -18.303 -29.379 1.00 57.09 86 SER A C 1
ATOM 678 O O . SER A 1 86 ? 11.263 -18.606 -29.737 1.00 57.09 86 SER A O 1
ATOM 680 N N . GLU A 1 87 ? 13.131 -17.405 -30.034 1.00 56.44 87 GLU A N 1
ATOM 681 C CA . GLU A 1 87 ? 12.829 -16.968 -31.406 1.00 56.44 87 GLU A CA 1
ATOM 682 C C . GLU A 1 87 ? 14.061 -17.159 -32.311 1.00 56.44 87 GLU A C 1
ATOM 684 O O . GLU A 1 87 ? 14.602 -16.229 -32.897 1.00 56.44 87 GLU A O 1
ATOM 689 N N . ILE A 1 88 ? 14.524 -18.411 -32.407 1.00 56.12 88 ILE A N 1
ATOM 690 C CA . ILE A 1 88 ? 15.136 -18.951 -33.630 1.00 56.12 88 ILE A CA 1
ATOM 691 C C . ILE A 1 88 ? 14.256 -20.121 -34.074 1.00 56.12 88 ILE A C 1
ATOM 693 O O . ILE A 1 88 ? 14.323 -21.209 -33.506 1.00 56.12 88 ILE A O 1
ATOM 697 N N . ALA A 1 89 ? 13.383 -19.825 -35.034 1.00 44.53 89 ALA A N 1
ATOM 698 C CA . ALA A 1 89 ? 12.692 -20.691 -35.999 1.00 44.53 89 ALA A CA 1
ATOM 699 C C . ALA A 1 89 ? 11.605 -19.784 -36.617 1.00 44.53 89 ALA A C 1
ATOM 701 O O . ALA A 1 89 ? 10.777 -19.270 -35.873 1.00 44.53 89 ALA A O 1
ATOM 702 N N . ILE A 1 90 ? 11.548 -19.468 -37.912 1.00 51.09 90 ILE A N 1
ATOM 703 C CA . ILE A 1 90 ? 11.980 -20.139 -39.149 1.00 51.09 90 ILE A CA 1
ATOM 704 C C . ILE A 1 90 ? 12.424 -19.063 -40.146 1.00 51.09 90 ILE A C 1
ATOM 706 O O . ILE A 1 90 ? 11.738 -18.018 -40.202 1.00 51.09 90 ILE A O 1
#